Protein AF-A0A9D9ZJB7-F1 (afdb_monomer)

Foldseek 3Di:
DVVVQVVVQQVQQADVNDRHQWHDDFAKIWGDDPQKIKMWGADPQWIWIWIDNGPVDIDDTHTPDGAPDWGWDDDPQKTWIWGHHPPDIDIDIDGRD

Secondary structure (DSSP, 8-state):
-HHHHHHHHHHHHEETTEE-SEEE-SSEEEEEETTEEEEEEEETTEEEEEEESSGGG----EEEEE-SEEEEEEETTEEEEEEEETTEEEEEEEE--

Sequence (97 aa):
IIEDVKNRDRNIFLNNGEQKDIFISENEVVFKKDNLFYKFEIKNNKLFISDGEKLGKMGANINIGEYSDIKFQKIDDVFIIKLKFNDVENVKIVNLR

Structure (mmCIF, N/CA/C/O backbone):
data_AF-A0A9D9ZJB7-F1
#
_entry.id   AF-A0A9D9ZJB7-F1
#
loop_
_atom_site.group_PDB
_atom_site.id
_atom_site.type_symbol
_atom_site.label_atom_id
_atom_site.label_alt_id
_atom_site.label_comp_id
_atom_site.label_asym_id
_atom_site.label_entity_id
_atom_site.label_seq_id
_atom_site.pdbx_PDB_ins_code
_atom_site.Cartn_x
_atom_site.Cartn_y
_atom_site.Cartn_z
_atom_site.occupancy
_atom_site.B_iso_or_equiv
_atom_site.auth_seq_id
_atom_site.auth_comp_id
_atom_site.auth_asym_id
_atom_site.auth_atom_id
_atom_site.pdbx_PDB_model_num
ATOM 1 N N . ILE A 1 1 ? 29.973 0.587 -7.209 1.00 51.38 1 ILE A N 1
ATOM 2 C CA . ILE A 1 1 ? 28.887 1.568 -6.937 1.00 51.38 1 ILE A CA 1
ATOM 3 C C . ILE A 1 1 ? 27.689 1.400 -7.884 1.00 51.38 1 ILE A C 1
ATOM 5 O O . ILE A 1 1 ? 26.604 1.146 -7.386 1.00 51.38 1 ILE A O 1
ATOM 9 N N . ILE A 1 2 ? 27.817 1.522 -9.220 1.00 44.97 2 ILE A N 1
ATOM 10 C CA . ILE A 1 2 ? 26.653 1.394 -10.140 1.00 44.97 2 ILE A CA 1
ATOM 11 C C . ILE A 1 2 ? 26.114 -0.049 -10.214 1.00 44.97 2 ILE A C 1
ATOM 13 O O . ILE A 1 2 ? 24.900 -0.249 -10.244 1.00 44.97 2 ILE A O 1
ATOM 17 N N . GLU A 1 3 ? 26.994 -1.053 -10.215 1.00 47.72 3 GLU A N 1
ATOM 18 C CA . GLU A 1 3 ? 26.592 -2.469 -10.242 1.00 47.72 3 GLU A CA 1
ATOM 19 C C . GLU A 1 3 ? 25.913 -2.914 -8.941 1.00 47.72 3 GLU A C 1
ATOM 21 O O . GLU A 1 3 ? 24.916 -3.632 -8.985 1.00 47.72 3 GLU A O 1
ATOM 26 N N . ASP A 1 4 ? 26.369 -2.405 -7.793 1.00 49.09 4 ASP A N 1
ATOM 27 C CA . ASP A 1 4 ? 25.813 -2.745 -6.476 1.00 49.09 4 ASP A CA 1
ATOM 28 C C . ASP A 1 4 ? 24.341 -2.341 -6.340 1.00 49.09 4 ASP A C 1
ATOM 30 O O . ASP A 1 4 ? 23.544 -3.071 -5.753 1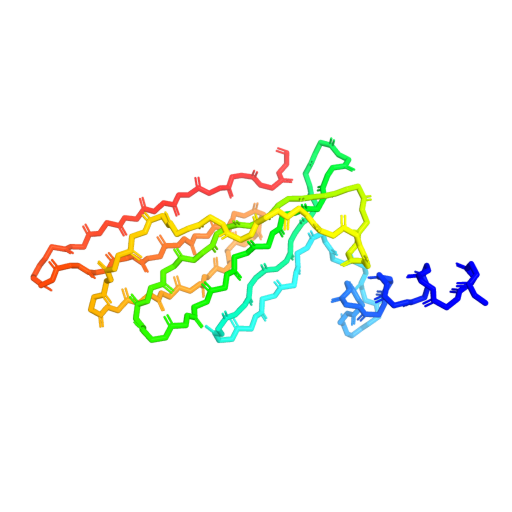.00 49.09 4 ASP A O 1
ATOM 34 N N . VAL A 1 5 ? 23.955 -1.193 -6.912 1.00 49.53 5 VAL A N 1
ATOM 35 C CA . VAL A 1 5 ? 22.565 -0.706 -6.877 1.00 49.53 5 VAL A CA 1
ATOM 36 C C . VAL A 1 5 ? 21.666 -1.562 -7.769 1.00 49.53 5 VAL A C 1
ATOM 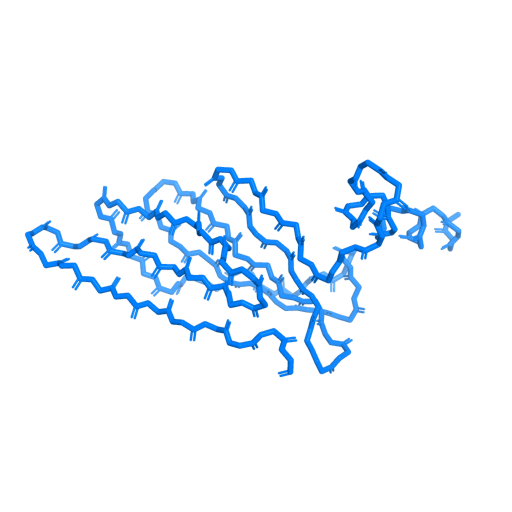38 O O . VAL A 1 5 ? 20.601 -1.984 -7.329 1.00 49.53 5 VAL A O 1
ATOM 41 N N . LYS A 1 6 ? 22.112 -1.896 -8.989 1.00 52.53 6 LYS A N 1
ATOM 42 C CA . LYS A 1 6 ? 21.352 -2.773 -9.901 1.00 52.53 6 LYS A CA 1
ATOM 43 C C . LYS A 1 6 ? 21.159 -4.178 -9.328 1.00 52.53 6 LYS A C 1
ATOM 45 O O . LYS A 1 6 ? 20.099 -4.775 -9.510 1.00 52.53 6 LYS A O 1
ATOM 50 N N . ASN A 1 7 ? 22.171 -4.701 -8.640 1.00 55.78 7 ASN A N 1
ATOM 51 C CA . ASN A 1 7 ? 22.100 -6.014 -8.006 1.00 55.78 7 ASN A CA 1
ATOM 52 C C . ASN A 1 7 ? 21.195 -6.003 -6.770 1.00 55.78 7 ASN A C 1
ATOM 54 O O . ASN A 1 7 ? 20.476 -6.971 -6.542 1.00 55.78 7 ASN A O 1
ATOM 58 N N . ARG A 1 8 ? 21.164 -4.899 -6.011 1.00 57.25 8 ARG A N 1
ATOM 59 C CA . ARG A 1 8 ? 20.247 -4.733 -4.875 1.00 57.25 8 ARG A CA 1
ATOM 60 C C . ARG A 1 8 ? 18.783 -4.718 -5.322 1.00 57.25 8 ARG A C 1
ATOM 62 O O . ARG A 1 8 ? 17.978 -5.420 -4.718 1.00 57.25 8 ARG A O 1
ATOM 69 N N . ASP A 1 9 ? 18.472 -4.002 -6.405 1.00 60.50 9 ASP A N 1
ATOM 70 C CA . ASP A 1 9 ? 17.127 -3.994 -6.992 1.00 60.50 9 ASP A CA 1
ATOM 71 C C . ASP A 1 9 ? 16.732 -5.401 -7.461 1.00 60.50 9 ASP A C 1
ATOM 73 O O . ASP A 1 9 ? 15.674 -5.899 -7.091 1.00 60.50 9 ASP A O 1
ATOM 77 N N . ARG A 1 10 ? 17.613 -6.102 -8.188 1.00 58.00 10 ARG A N 1
ATOM 78 C CA . ARG A 1 10 ? 17.362 -7.493 -8.608 1.00 58.00 10 ARG A CA 1
ATOM 79 C C . ARG A 1 10 ? 17.128 -8.438 -7.432 1.00 58.00 10 ARG A C 1
ATOM 81 O O . ARG A 1 10 ? 16.195 -9.225 -7.494 1.00 58.00 10 ARG A O 1
ATOM 88 N N . ASN A 1 11 ? 17.931 -8.361 -6.373 1.00 61.03 11 ASN A N 1
ATOM 89 C CA . ASN A 1 11 ? 17.830 -9.277 -5.233 1.00 61.03 11 ASN A CA 1
ATOM 90 C C . ASN A 1 11 ? 16.502 -9.153 -4.474 1.00 61.03 11 ASN A C 1
ATOM 92 O O . ASN A 1 11 ? 16.000 -10.157 -3.985 1.00 61.03 11 ASN A O 1
ATOM 96 N N . ILE A 1 12 ? 15.914 -7.954 -4.403 1.00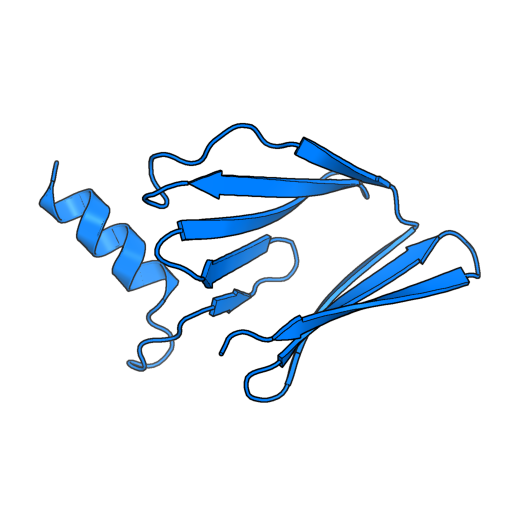 60.62 12 ILE A N 1
ATOM 97 C CA . ILE A 1 12 ? 14.600 -7.739 -3.765 1.00 60.62 12 ILE A CA 1
ATOM 98 C C . ILE A 1 12 ? 13.480 -8.420 -4.564 1.00 60.62 12 ILE A C 1
ATOM 100 O O . ILE A 1 12 ? 12.521 -8.938 -3.996 1.00 60.62 12 ILE A O 1
ATOM 104 N N . PHE A 1 13 ? 13.631 -8.471 -5.884 1.00 62.78 13 PHE A N 1
ATOM 105 C CA . PHE A 1 13 ? 12.661 -9.053 -6.807 1.00 62.78 13 PHE A CA 1
ATOM 106 C C . PHE A 1 13 ? 12.964 -10.504 -7.205 1.00 62.78 13 PHE A C 1
ATOM 108 O O . PHE A 1 13 ? 12.211 -11.088 -7.981 1.00 62.78 13 PHE A O 1
ATOM 115 N N . LEU A 1 14 ? 14.034 -11.104 -6.675 1.00 54.31 14 LEU A N 1
ATOM 116 C CA . LEU A 1 14 ? 14.387 -12.506 -6.885 1.00 54.31 14 LEU A CA 1
ATOM 117 C C . LEU A 1 14 ? 13.926 -13.325 -5.680 1.00 54.31 14 LEU A C 1
ATOM 119 O O . LEU A 1 14 ? 14.526 -13.274 -4.610 1.00 54.31 14 LEU A O 1
ATOM 123 N N . ASN A 1 15 ? 12.873 -14.119 -5.863 1.00 48.19 15 ASN A N 1
ATOM 124 C CA . ASN A 1 15 ? 12.434 -15.085 -4.858 1.00 48.19 15 ASN A CA 1
ATOM 125 C C . ASN A 1 15 ? 12.278 -16.453 -5.538 1.00 48.19 15 ASN A C 1
ATOM 127 O O . ASN A 1 15 ? 11.515 -16.574 -6.494 1.00 48.19 15 ASN A O 1
ATOM 131 N N . ASN A 1 16 ? 13.033 -17.460 -5.085 1.00 51.47 16 ASN A N 1
ATOM 132 C CA . ASN A 1 16 ? 13.160 -18.793 -5.704 1.00 51.47 16 ASN A CA 1
ATOM 133 C C . ASN A 1 16 ? 13.641 -18.812 -7.175 1.00 51.47 16 ASN A C 1
ATOM 135 O O . ASN A 1 16 ? 13.361 -19.759 -7.901 1.00 51.47 16 ASN A O 1
ATOM 139 N N . GLY A 1 17 ? 14.379 -17.790 -7.623 1.00 51.09 17 GLY A N 1
ATOM 140 C CA . GLY A 1 17 ? 14.907 -17.715 -8.995 1.00 51.09 17 GLY A CA 1
ATOM 141 C C . GLY A 1 17 ? 13.941 -17.125 -10.029 1.00 51.09 17 GLY A C 1
ATOM 142 O O . GLY A 1 17 ? 14.338 -16.928 -11.175 1.00 51.09 17 GLY A O 1
ATOM 143 N N . GLU A 1 18 ? 12.715 -16.777 -9.630 1.00 49.03 18 GLU A N 1
ATOM 144 C CA . GLU A 1 18 ? 11.769 -16.036 -10.468 1.00 49.03 18 GLU A CA 1
ATOM 145 C C . GLU A 1 18 ? 11.914 -14.529 -10.245 1.00 49.03 18 GLU A C 1
ATOM 147 O O . GLU A 1 18 ? 11.966 -14.058 -9.104 1.00 49.03 18 GLU A O 1
ATOM 152 N N . GLN A 1 19 ? 11.951 -13.771 -11.343 1.00 62.06 19 GLN A N 1
ATOM 153 C CA . GLN A 1 19 ? 11.870 -12.316 -11.315 1.00 62.06 19 GLN A CA 1
ATOM 154 C C . GLN A 1 19 ? 10.413 -11.909 -11.068 1.00 62.06 19 GLN A C 1
ATOM 156 O O . GLN A 1 19 ? 9.536 -12.213 -11.873 1.00 62.06 19 GLN A O 1
ATOM 161 N N . LYS A 1 20 ? 10.149 -11.246 -9.942 1.00 68.69 20 LYS A N 1
ATOM 162 C CA . LYS A 1 20 ? 8.814 -10.773 -9.553 1.00 68.69 20 LYS A CA 1
ATOM 163 C C . LYS A 1 20 ? 8.751 -9.257 -9.676 1.00 68.69 20 LYS A C 1
ATOM 165 O O . LYS A 1 20 ? 9.699 -8.586 -9.309 1.00 68.69 20 LYS A O 1
ATOM 170 N N . ASP A 1 21 ? 7.618 -8.701 -10.088 1.00 75.44 21 ASP A N 1
ATOM 171 C CA . ASP A 1 21 ? 7.433 -7.236 -10.117 1.00 75.44 21 ASP A CA 1
ATOM 172 C C . ASP A 1 21 ? 7.045 -6.643 -8.752 1.00 75.44 21 ASP A C 1
ATOM 174 O O . ASP A 1 21 ? 6.909 -5.429 -8.599 1.00 75.44 21 ASP A O 1
ATOM 178 N N . ILE A 1 22 ? 6.867 -7.504 -7.743 1.00 85.38 22 ILE A N 1
ATOM 179 C CA . ILE A 1 22 ? 6.462 -7.143 -6.386 1.00 85.38 22 ILE A CA 1
ATOM 180 C C . ILE A 1 22 ? 7.148 -8.031 -5.342 1.00 85.38 22 ILE A C 1
ATOM 182 O O . ILE A 1 22 ? 7.165 -9.261 -5.446 1.00 85.38 22 ILE A O 1
ATOM 186 N N . PHE A 1 23 ? 7.663 -7.383 -4.308 1.00 87.12 23 PHE A N 1
ATOM 187 C CA . PHE A 1 23 ? 8.146 -7.954 -3.064 1.00 87.12 23 PHE A CA 1
ATOM 188 C C . PHE A 1 23 ? 7.158 -7.611 -1.947 1.00 87.12 23 PHE A C 1
ATOM 190 O O . PHE A 1 23 ? 6.762 -6.455 -1.805 1.00 87.12 23 PHE A O 1
ATOM 197 N N . ILE A 1 24 ? 6.755 -8.611 -1.161 1.00 87.69 24 ILE A N 1
ATOM 198 C CA . ILE A 1 24 ? 5.847 -8.444 -0.021 1.00 87.69 24 ILE A CA 1
ATOM 199 C C . ILE A 1 24 ? 6.479 -9.089 1.201 1.00 87.69 24 ILE A C 1
ATOM 201 O O . ILE A 1 24 ? 6.860 -10.259 1.172 1.00 87.69 24 ILE A O 1
ATOM 205 N N . SER A 1 25 ? 6.524 -8.321 2.277 1.00 88.75 25 SER A N 1
ATOM 206 C CA . SER A 1 25 ? 6.808 -8.767 3.633 1.00 88.75 25 SER A CA 1
ATOM 207 C C . SER A 1 25 ? 5.672 -8.320 4.557 1.00 88.75 25 SER A C 1
ATOM 209 O O . SER A 1 25 ? 4.720 -7.675 4.119 1.00 88.75 25 SER A O 1
ATOM 211 N N . GLU A 1 26 ? 5.770 -8.655 5.841 1.00 89.06 26 GLU A N 1
ATOM 212 C CA . GLU A 1 26 ? 4.765 -8.282 6.840 1.00 89.06 26 GLU A CA 1
ATOM 213 C C . GLU A 1 26 ? 4.552 -6.762 6.927 1.00 89.06 26 GLU A C 1
ATOM 215 O O . GLU A 1 26 ? 3.416 -6.301 6.906 1.00 89.06 26 GLU A O 1
ATOM 220 N N . ASN A 1 27 ? 5.639 -5.982 6.952 1.00 94.00 27 ASN A N 1
ATOM 221 C CA . ASN A 1 27 ? 5.594 -4.535 7.205 1.00 94.00 27 ASN A CA 1
ATOM 222 C C . ASN A 1 27 ? 5.950 -3.676 5.990 1.00 94.00 27 ASN A C 1
ATOM 224 O O . ASN A 1 27 ? 5.947 -2.449 6.074 1.00 94.00 27 ASN A O 1
ATOM 228 N N . GLU A 1 28 ? 6.290 -4.298 4.868 1.00 93.56 28 GLU A N 1
ATOM 229 C CA . GLU A 1 28 ? 6.804 -3.596 3.700 1.00 93.56 28 GLU A CA 1
ATOM 230 C C . GLU A 1 28 ? 6.370 -4.285 2.413 1.00 93.56 28 GLU A C 1
ATOM 232 O O . GLU A 1 28 ? 6.468 -5.509 2.287 1.00 93.56 28 GLU A O 1
ATOM 237 N N . VAL A 1 29 ? 5.959 -3.478 1.439 1.00 92.81 29 VAL A N 1
ATOM 238 C CA . VAL A 1 29 ? 5.745 -3.908 0.058 1.00 92.81 29 VAL A CA 1
ATOM 239 C C . VAL A 1 29 ? 6.524 -2.997 -0.863 1.00 92.81 29 VAL A C 1
ATOM 241 O O . VAL A 1 29 ? 6.451 -1.779 -0.731 1.00 92.81 29 VAL A O 1
ATOM 244 N N . VAL A 1 30 ? 7.219 -3.587 -1.827 1.00 91.81 30 VAL A N 1
ATOM 245 C CA . VAL A 1 30 ? 7.917 -2.866 -2.889 1.00 91.81 30 VAL A CA 1
ATOM 246 C C . VAL A 1 30 ? 7.452 -3.428 -4.219 1.00 91.81 30 VAL A C 1
ATOM 248 O O . VAL A 1 30 ? 7.509 -4.634 -4.424 1.00 91.81 30 VAL A O 1
ATOM 251 N N . PHE A 1 31 ? 7.005 -2.585 -5.138 1.00 89.00 31 PHE A N 1
ATOM 252 C CA . PHE A 1 31 ? 6.623 -3.025 -6.479 1.00 89.00 31 PHE A CA 1
ATOM 253 C C . PHE A 1 31 ? 7.036 -2.010 -7.527 1.00 89.00 31 PHE A C 1
ATOM 255 O O . PHE A 1 31 ? 7.253 -0.838 -7.218 1.00 89.00 31 PHE A O 1
ATOM 262 N N . LYS A 1 32 ? 7.151 -2.468 -8.771 1.00 86.81 32 LYS A N 1
ATOM 263 C CA . LYS A 1 32 ? 7.422 -1.602 -9.912 1.00 86.81 32 LYS A CA 1
ATOM 264 C C . LYS A 1 32 ? 6.155 -1.424 -10.743 1.00 86.81 32 LYS A C 1
ATOM 266 O O . LYS A 1 32 ? 5.507 -2.405 -11.088 1.00 86.81 32 LYS A O 1
ATOM 271 N N . LYS A 1 33 ? 5.821 -0.181 -11.082 1.00 83.38 33 LYS A N 1
ATOM 272 C CA . LYS A 1 33 ? 4.723 0.168 -11.990 1.00 83.38 33 LYS A CA 1
ATOM 273 C C . LYS A 1 33 ? 5.093 1.418 -12.783 1.00 83.38 33 LYS A C 1
ATOM 275 O O . LYS A 1 33 ? 5.702 2.324 -12.229 1.00 83.38 33 LYS A O 1
ATOM 280 N N . ASP A 1 34 ? 4.782 1.453 -14.079 1.00 84.50 34 ASP A N 1
ATOM 281 C CA . ASP A 1 34 ? 5.048 2.608 -14.957 1.00 84.50 34 ASP A CA 1
ATOM 282 C C . ASP A 1 34 ? 6.508 3.113 -14.899 1.00 84.50 34 ASP A C 1
ATOM 284 O O . ASP A 1 34 ? 6.789 4.306 -14.948 1.00 84.50 34 ASP A O 1
ATOM 288 N N . ASN A 1 35 ? 7.463 2.182 -14.782 1.00 83.31 35 ASN A N 1
ATOM 289 C CA . ASN A 1 35 ? 8.898 2.440 -14.583 1.00 83.31 35 ASN A CA 1
ATOM 290 C C . ASN A 1 35 ? 9.309 3.129 -13.270 1.00 83.31 35 ASN A C 1
ATOM 292 O O . ASN A 1 35 ? 10.498 3.393 -13.091 1.00 83.31 35 ASN A O 1
ATOM 296 N N . LEU A 1 36 ? 8.387 3.317 -12.330 1.00 87.75 36 LEU A N 1
ATOM 297 C CA . LEU A 1 36 ? 8.669 3.769 -10.973 1.00 87.75 36 LEU A CA 1
ATOM 298 C C . LEU A 1 36 ? 8.578 2.609 -9.985 1.00 87.75 36 LEU A C 1
ATOM 300 O O . LEU A 1 36 ? 7.779 1.684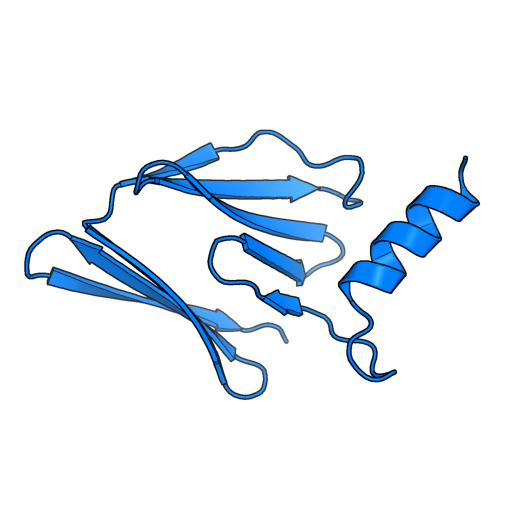 -10.137 1.00 87.75 36 LEU A O 1
ATOM 304 N N . PHE A 1 37 ? 9.413 2.665 -8.958 1.00 90.56 37 PHE A N 1
ATOM 305 C CA . PHE A 1 37 ? 9.261 1.837 -7.778 1.00 90.56 37 PHE A CA 1
ATOM 306 C C . PHE A 1 37 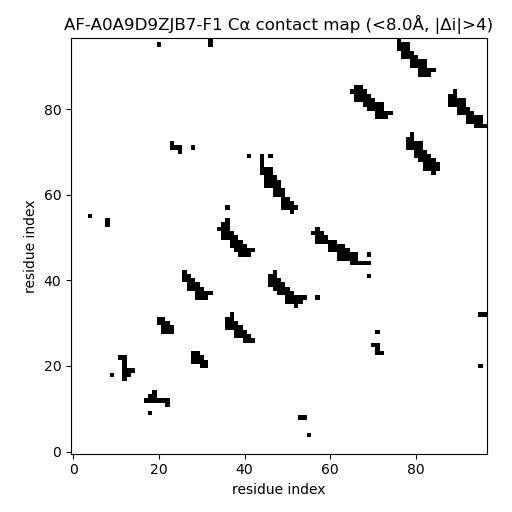? 8.358 2.547 -6.790 1.00 90.56 37 PHE A C 1
ATOM 308 O O . PHE A 1 37 ? 8.536 3.732 -6.527 1.00 90.56 37 PHE A O 1
ATOM 315 N N . TYR A 1 38 ? 7.435 1.796 -6.218 1.00 92.06 38 TYR A N 1
ATOM 316 C CA . TYR A 1 38 ? 6.578 2.217 -5.128 1.00 92.06 38 TYR A CA 1
ATOM 317 C C . TYR A 1 38 ? 6.881 1.357 -3.916 1.00 92.06 38 TYR A C 1
ATOM 319 O O . TYR A 1 38 ? 7.101 0.148 -4.035 1.00 92.06 38 TYR A O 1
ATOM 327 N N . LYS A 1 39 ? 6.868 1.985 -2.746 1.00 94.50 39 LYS A N 1
ATOM 328 C CA . LYS A 1 39 ? 7.087 1.330 -1.468 1.00 94.50 39 LYS A CA 1
ATOM 329 C C . LYS A 1 39 ? 5.974 1.698 -0.503 1.00 94.50 39 LYS A C 1
ATOM 331 O O . LYS A 1 39 ? 5.762 2.878 -0.242 1.00 94.50 39 LYS A O 1
ATOM 336 N N . PHE A 1 40 ? 5.313 0.690 0.053 1.00 95.00 40 PHE A N 1
ATOM 337 C CA . PHE A 1 40 ? 4.473 0.836 1.234 1.00 95.00 40 PHE A CA 1
ATOM 338 C C . PHE A 1 40 ? 5.238 0.367 2.469 1.00 95.00 40 PHE A C 1
ATOM 340 O O . PHE A 1 40 ? 5.847 -0.700 2.439 1.00 95.00 40 PHE A O 1
ATOM 347 N N . GLU A 1 41 ? 5.189 1.138 3.554 1.00 96.25 41 GLU A N 1
ATOM 348 C CA . GLU A 1 41 ? 5.781 0.766 4.845 1.00 96.25 41 GLU A CA 1
ATOM 349 C C . GLU A 1 41 ? 4.770 0.935 5.978 1.00 96.25 41 GLU A C 1
ATOM 351 O O . GLU A 1 41 ? 4.093 1.961 6.063 1.00 96.25 41 GLU A O 1
ATOM 356 N N . ILE A 1 42 ? 4.721 -0.039 6.884 1.00 96.31 42 ILE A N 1
ATOM 357 C CA . ILE A 1 42 ? 3.966 0.031 8.135 1.00 96.31 42 ILE A CA 1
ATOM 358 C C . ILE A 1 42 ? 4.931 0.403 9.260 1.00 96.31 42 ILE A C 1
ATOM 360 O O . ILE A 1 42 ? 5.903 -0.309 9.520 1.00 96.31 42 ILE A O 1
ATOM 364 N N . LYS A 1 43 ? 4.676 1.526 9.940 1.00 95.38 43 LYS A N 1
ATOM 365 C CA . LYS A 1 43 ? 5.449 1.969 11.115 1.00 95.38 43 LYS A CA 1
ATOM 366 C C . LYS A 1 43 ? 4.500 2.538 12.159 1.00 95.38 43 LYS A C 1
ATOM 368 O O . LYS A 1 43 ? 3.802 3.505 11.875 1.00 95.38 43 LYS A O 1
ATOM 373 N N . ASN A 1 44 ? 4.493 1.973 13.368 1.00 93.44 44 ASN A N 1
ATOM 374 C CA . ASN A 1 44 ? 3.642 2.420 14.481 1.00 93.44 44 ASN A CA 1
ATOM 375 C C . ASN A 1 44 ? 2.167 2.579 14.064 1.00 93.44 44 ASN A C 1
ATOM 377 O O . ASN A 1 44 ? 1.600 3.659 14.218 1.00 93.44 44 ASN A O 1
ATOM 381 N N . ASN A 1 45 ? 1.581 1.534 13.467 1.00 91.75 45 ASN A N 1
ATOM 382 C CA . ASN A 1 45 ? 0.198 1.514 12.963 1.00 91.75 45 ASN A CA 1
ATOM 383 C C . ASN A 1 45 ? -0.127 2.542 11.862 1.00 91.75 45 ASN A C 1
ATOM 385 O O . ASN A 1 45 ? -1.283 2.705 11.475 1.00 91.75 45 ASN A O 1
ATOM 389 N N . LYS A 1 46 ? 0.884 3.221 11.314 1.00 95.75 46 LYS A N 1
ATOM 390 C CA . LYS A 1 46 ? 0.737 4.152 10.196 1.00 95.75 46 LYS A CA 1
ATOM 391 C C . LYS A 1 46 ? 1.227 3.519 8.911 1.00 95.75 46 LYS A C 1
ATOM 393 O O . LYS A 1 46 ? 2.265 2.853 8.900 1.00 95.75 46 LYS A O 1
ATOM 398 N N . LEU A 1 47 ? 0.487 3.764 7.839 1.00 96.31 47 LEU A N 1
ATOM 399 C CA . LEU A 1 47 ? 0.855 3.364 6.492 1.00 96.31 47 LEU A CA 1
ATOM 400 C C . LEU A 1 47 ? 1.531 4.538 5.788 1.00 96.31 47 LEU A C 1
ATOM 402 O O . LEU A 1 47 ? 0.970 5.630 5.704 1.00 96.31 47 LEU A O 1
ATOM 406 N N . PHE A 1 48 ? 2.718 4.297 5.252 1.00 97.12 48 PHE A N 1
ATOM 407 C CA . PHE A 1 48 ? 3.476 5.261 4.467 1.00 97.12 48 PHE A CA 1
ATOM 408 C C . PHE A 1 48 ? 3.595 4.793 3.024 1.00 97.12 48 PHE A C 1
ATOM 410 O O . PHE A 1 48 ? 3.664 3.590 2.778 1.00 97.12 48 PHE A O 1
ATOM 417 N N . ILE A 1 49 ? 3.666 5.742 2.094 1.00 95.75 49 ILE A N 1
ATOM 418 C CA . ILE A 1 49 ? 4.024 5.501 0.698 1.00 95.75 49 ILE A CA 1
ATOM 419 C C . ILE A 1 49 ? 5.229 6.357 0.308 1.00 95.75 49 ILE A C 1
ATOM 421 O O . ILE A 1 49 ? 5.315 7.525 0.686 1.00 95.75 49 ILE A O 1
ATOM 425 N N . SER A 1 50 ? 6.143 5.785 -0.464 1.00 95.94 50 SER A N 1
ATOM 426 C CA . SER A 1 50 ? 7.145 6.526 -1.229 1.00 95.94 50 SER A CA 1
ATOM 427 C C . SER A 1 50 ? 7.274 5.958 -2.633 1.00 95.94 50 SER A C 1
ATOM 429 O O . SER A 1 50 ? 6.963 4.791 -2.881 1.00 95.94 50 SER A O 1
ATOM 431 N N . ASP A 1 51 ? 7.747 6.789 -3.553 1.00 94.62 51 ASP A N 1
ATOM 432 C CA . ASP A 1 51 ? 8.016 6.423 -4.939 1.00 94.62 51 ASP A CA 1
ATOM 433 C C . ASP A 1 51 ? 9.413 6.876 -5.382 1.00 94.62 51 ASP A C 1
ATOM 435 O O . ASP A 1 51 ? 10.015 7.760 -4.772 1.00 94.62 51 ASP A O 1
ATOM 439 N N . GLY A 1 52 ? 9.968 6.254 -6.421 1.00 92.56 52 GLY A N 1
ATOM 440 C CA . GLY A 1 52 ? 11.245 6.674 -6.992 1.00 92.56 52 GLY A CA 1
ATOM 441 C C . GLY A 1 52 ? 11.678 5.874 -8.216 1.00 92.56 52 GLY A C 1
ATOM 442 O O . GLY A 1 52 ? 11.190 4.782 -8.485 1.00 92.56 52 GLY A O 1
ATOM 443 N N . GLU A 1 53 ? 12.650 6.402 -8.960 1.00 89.19 53 GLU A N 1
ATOM 444 C CA . GLU A 1 53 ? 13.175 5.767 -10.185 1.00 89.19 53 GLU A CA 1
ATOM 445 C C . GLU A 1 53 ? 13.984 4.485 -9.911 1.00 89.19 53 GLU A C 1
ATOM 447 O O . GLU A 1 53 ? 14.182 3.658 -10.800 1.00 89.19 53 GLU A O 1
ATOM 452 N N . LYS A 1 54 ? 14.505 4.335 -8.688 1.00 85.81 54 LYS A N 1
ATOM 453 C CA . LYS A 1 54 ? 15.315 3.195 -8.228 1.00 85.81 54 LYS A CA 1
ATOM 454 C C . LYS A 1 54 ? 15.193 3.044 -6.715 1.00 85.81 54 LYS A C 1
ATOM 456 O O . LYS A 1 54 ? 15.088 4.054 -6.019 1.00 85.81 54 LYS A O 1
ATOM 461 N N . LEU A 1 55 ? 15.312 1.826 -6.184 1.00 82.56 55 LEU A N 1
ATOM 462 C CA . LEU A 1 55 ? 15.092 1.570 -4.747 1.00 82.56 55 LEU A CA 1
ATOM 463 C C . LEU A 1 55 ? 16.092 2.303 -3.845 1.00 82.56 55 LEU A C 1
ATOM 465 O O . LEU A 1 55 ? 15.773 2.685 -2.725 1.00 82.56 55 LEU A O 1
ATOM 469 N N . GLY A 1 56 ? 17.310 2.544 -4.337 1.00 81.81 56 GLY A N 1
ATOM 470 C CA . GLY A 1 56 ? 18.319 3.332 -3.622 1.00 81.81 56 GLY A CA 1
ATOM 471 C C . GLY A 1 56 ? 18.081 4.849 -3.625 1.00 81.81 56 GLY A C 1
ATOM 472 O O . GLY A 1 56 ? 18.890 5.577 -3.054 1.00 81.81 56 GLY A O 1
ATOM 473 N N . LYS A 1 57 ? 17.041 5.343 -4.307 1.00 86.25 57 LYS A N 1
ATOM 474 C CA . LYS A 1 57 ? 16.719 6.773 -4.442 1.00 86.25 57 LYS A CA 1
ATOM 475 C C . LYS A 1 57 ? 15.199 6.976 -4.421 1.00 86.25 57 LYS A C 1
ATOM 477 O O . LYS A 1 57 ? 14.632 7.559 -5.341 1.00 86.25 57 LYS A O 1
ATOM 482 N N . MET A 1 58 ? 14.565 6.456 -3.375 1.00 91.00 58 MET A N 1
ATOM 483 C CA . MET A 1 58 ? 13.155 6.721 -3.091 1.00 91.00 58 MET A CA 1
ATOM 484 C C . MET A 1 58 ? 12.972 8.174 -2.639 1.00 91.00 58 MET A C 1
ATOM 486 O O . MET A 1 58 ? 13.863 8.764 -2.021 1.00 91.00 58 MET A O 1
ATOM 490 N N . GLY A 1 59 ? 11.821 8.741 -2.975 1.00 92.44 59 GLY A N 1
ATOM 491 C CA . GLY A 1 59 ? 11.365 10.050 -2.540 1.00 92.44 59 GLY A CA 1
ATOM 492 C C . GLY A 1 59 ? 10.913 10.061 -1.080 1.00 92.44 59 GLY A C 1
ATOM 493 O O . GLY A 1 59 ? 11.235 9.178 -0.284 1.00 92.44 59 GLY A O 1
ATOM 494 N N . ALA A 1 60 ? 10.171 11.105 -0.715 1.00 94.00 60 ALA A N 1
ATOM 495 C CA . ALA A 1 60 ? 9.691 11.281 0.647 1.00 94.00 60 ALA A CA 1
ATOM 496 C C . ALA A 1 60 ? 8.705 10.173 1.046 1.00 94.00 60 ALA A C 1
ATOM 498 O O . ALA A 1 60 ? 7.834 9.789 0.271 1.00 94.00 60 ALA A O 1
ATOM 499 N N . ASN A 1 61 ? 8.807 9.717 2.29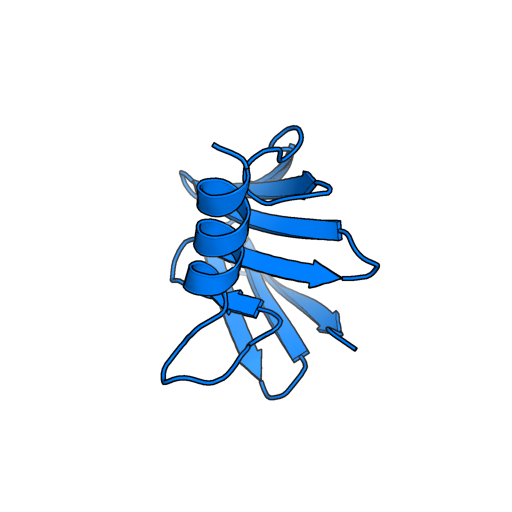4 1.00 94.62 61 ASN A N 1
ATOM 500 C CA . ASN A 1 61 ? 7.810 8.842 2.899 1.00 94.62 61 ASN A CA 1
ATOM 501 C C . ASN A 1 61 ? 6.605 9.670 3.353 1.00 94.62 61 ASN A C 1
ATOM 503 O O . ASN A 1 61 ? 6.666 10.378 4.362 1.00 94.62 61 ASN A O 1
ATOM 507 N N . ILE A 1 62 ? 5.505 9.562 2.620 1.00 97.12 62 ILE A N 1
ATOM 508 C CA . ILE A 1 62 ? 4.255 10.267 2.891 1.00 97.12 62 ILE A CA 1
ATOM 509 C C . ILE A 1 62 ? 3.363 9.373 3.752 1.00 97.12 62 ILE A C 1
ATOM 511 O O . ILE A 1 62 ? 3.071 8.243 3.372 1.00 97.12 62 ILE A O 1
ATOM 515 N N . ASN A 1 63 ? 2.914 9.870 4.906 1.00 96.44 63 ASN A N 1
ATOM 516 C CA . ASN A 1 63 ? 1.907 9.184 5.719 1.00 96.44 63 ASN A CA 1
ATOM 517 C C . ASN A 1 63 ? 0.541 9.261 5.023 1.00 96.44 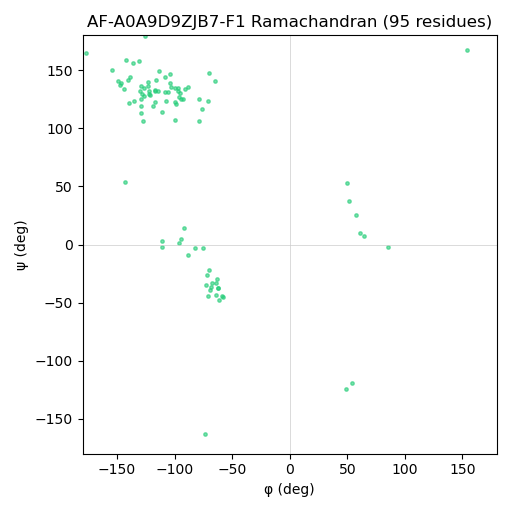63 ASN A C 1
ATOM 519 O O . ASN A 1 63 ? 0.054 10.360 4.759 1.00 96.44 63 ASN A O 1
ATOM 523 N N . ILE A 1 64 ? -0.078 8.111 4.767 1.00 93.75 64 ILE A N 1
ATOM 524 C CA . ILE A 1 64 ? -1.390 8.007 4.113 1.00 93.75 64 ILE A CA 1
ATOM 525 C C . ILE A 1 64 ? -2.499 7.513 5.048 1.00 93.75 64 ILE A C 1
ATOM 527 O O . ILE A 1 64 ? -3.638 7.338 4.613 1.00 93.75 64 ILE A O 1
ATOM 531 N N . GLY A 1 65 ? -2.196 7.296 6.328 1.00 93.69 65 GLY A N 1
ATOM 532 C CA . GLY A 1 65 ? -3.202 7.043 7.353 1.00 93.69 65 GLY A CA 1
ATOM 533 C C . GLY A 1 65 ? -2.685 6.234 8.535 1.00 93.69 65 GLY A C 1
ATOM 534 O O . GLY A 1 65 ? -1.613 5.636 8.490 1.00 93.69 65 GLY A O 1
ATOM 535 N N . GLU A 1 66 ? -3.495 6.209 9.586 1.00 95.50 66 GLU A N 1
ATOM 536 C CA . GLU A 1 66 ? -3.296 5.405 10.789 1.00 95.50 66 GLU A CA 1
ATOM 537 C C . GLU A 1 66 ? -4.450 4.411 10.910 1.00 95.50 66 GLU A C 1
ATOM 539 O O . GLU A 1 66 ? -5.612 4.784 10.739 1.00 95.50 66 GLU A O 1
ATOM 544 N N . TYR A 1 67 ? -4.122 3.148 11.156 1.00 95.06 67 TYR A N 1
ATOM 545 C CA . TYR A 1 67 ? -5.049 2.025 11.057 1.00 95.06 67 TYR A CA 1
ATOM 546 C C . TYR A 1 67 ? -4.821 1.063 12.223 1.00 95.06 67 TYR A C 1
ATOM 548 O O . TYR A 1 67 ? -3.690 0.854 12.652 1.00 95.06 67 TYR A O 1
ATOM 556 N N . SER A 1 68 ? -5.889 0.455 12.737 1.00 94.38 68 SER A N 1
ATOM 557 C CA . SER A 1 68 ? -5.796 -0.549 13.802 1.00 94.38 68 SER A CA 1
ATOM 558 C C . SER A 1 68 ? -5.210 -1.878 13.317 1.00 94.38 68 SER A C 1
ATOM 560 O O . SER A 1 68 ? -4.633 -2.606 14.117 1.00 94.38 68 SER A O 1
ATOM 562 N N . ASP A 1 69 ? -5.345 -2.187 12.025 1.00 94.25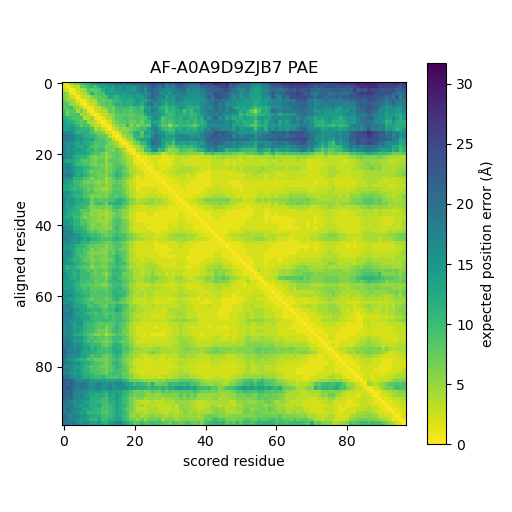 69 ASP A N 1
ATOM 563 C CA . ASP A 1 69 ? -4.716 -3.337 11.366 1.00 94.25 69 ASP A CA 1
ATOM 564 C C . ASP A 1 69 ? -4.424 -2.993 9.897 1.00 94.25 69 ASP A C 1
ATOM 566 O O . ASP A 1 69 ? -5.232 -2.336 9.230 1.00 94.25 69 ASP A O 1
ATOM 570 N N . ILE A 1 70 ? -3.272 -3.431 9.391 1.00 95.38 70 ILE A N 1
ATOM 571 C CA . ILE A 1 70 ? -2.857 -3.261 7.993 1.00 95.38 70 ILE A CA 1
ATOM 572 C C . ILE A 1 70 ? -2.293 -4.597 7.529 1.00 95.38 70 ILE A C 1
ATOM 574 O O . ILE A 1 70 ? -1.346 -5.112 8.118 1.00 95.38 70 ILE A O 1
ATOM 578 N N . LYS A 1 71 ? -2.850 -5.150 6.451 1.00 94.62 71 LYS A N 1
ATOM 579 C CA . LYS A 1 71 ? -2.380 -6.411 5.870 1.00 94.62 71 LYS A CA 1
ATOM 580 C C . LYS A 1 71 ? -2.170 -6.287 4.377 1.00 94.62 71 LYS A C 1
ATOM 582 O O . LYS A 1 71 ? -3.049 -5.840 3.638 1.00 94.62 71 LYS A O 1
ATOM 587 N N . PHE A 1 72 ? -1.014 -6.763 3.943 1.00 93.56 72 PHE A N 1
ATOM 588 C CA . PHE A 1 72 ? -0.643 -6.875 2.546 1.00 93.56 72 PHE A CA 1
ATOM 589 C C . PHE A 1 72 ? -0.902 -8.292 2.045 1.00 93.56 72 PHE A C 1
ATOM 591 O O . PHE A 1 72 ? -0.530 -9.272 2.690 1.00 93.56 72 PHE A O 1
ATOM 598 N N . GLN A 1 73 ? -1.546 -8.410 0.887 1.00 91.31 73 GLN A N 1
ATOM 599 C CA . GLN A 1 73 ? -1.827 -9.694 0.256 1.00 91.31 73 GLN A CA 1
ATOM 600 C C . GLN A 1 73 ? -1.624 -9.587 -1.256 1.00 91.31 73 GLN A C 1
ATOM 602 O O . GLN A 1 73 ? -1.991 -8.589 -1.868 1.00 91.31 73 GLN A O 1
ATOM 607 N N . LYS A 1 74 ? -1.073 -10.634 -1.872 1.00 86.94 74 LYS A N 1
ATOM 608 C CA . LYS A 1 74 ? -1.049 -10.805 -3.330 1.00 86.94 74 LYS A CA 1
ATOM 609 C C . LYS A 1 74 ? -1.901 -12.009 -3.704 1.00 86.94 74 LYS A C 1
ATOM 611 O O . LYS A 1 74 ? -1.758 -13.065 -3.090 1.00 86.94 74 LYS A O 1
ATOM 616 N N . ILE A 1 75 ? -2.774 -11.835 -4.689 1.00 86.00 75 ILE A N 1
ATOM 617 C CA . ILE A 1 75 ? -3.547 -12.908 -5.319 1.00 86.00 75 ILE A CA 1
ATOM 618 C C . ILE A 1 75 ? -3.335 -12.749 -6.819 1.00 86.00 75 ILE A C 1
ATOM 620 O O . ILE A 1 75 ? -3.735 -11.732 -7.382 1.00 86.00 75 ILE A O 1
ATOM 624 N N . ASP A 1 76 ? -2.661 -13.711 -7.445 1.00 84.25 76 ASP A N 1
ATOM 625 C CA . ASP A 1 76 ? -2.213 -13.615 -8.838 1.00 84.25 76 ASP A CA 1
ATOM 626 C C . ASP A 1 76 ? -1.501 -12.274 -9.108 1.00 84.25 76 ASP A C 1
ATOM 628 O O . ASP A 1 76 ? -0.565 -11.921 -8.389 1.00 84.25 76 ASP A O 1
ATOM 632 N N . ASP A 1 77 ? -1.956 -11.492 -10.088 1.00 81.62 77 ASP A N 1
ATOM 633 C CA . ASP A 1 77 ? -1.379 -10.185 -10.443 1.00 81.62 77 ASP A CA 1
ATOM 634 C C . ASP A 1 77 ? -2.037 -9.002 -9.713 1.00 81.62 77 ASP A C 1
ATOM 636 O O . ASP A 1 77 ? -1.854 -7.836 -10.074 1.00 81.62 77 ASP A O 1
ATOM 640 N N . VAL A 1 78 ? -2.814 -9.292 -8.671 1.00 85.12 78 VAL A N 1
ATOM 641 C CA . VAL A 1 78 ? -3.531 -8.293 -7.886 1.00 85.12 78 VAL A CA 1
ATOM 642 C C . VAL A 1 78 ? -2.873 -8.138 -6.523 1.00 85.12 78 VAL A C 1
ATOM 644 O O . VAL A 1 78 ? -2.753 -9.088 -5.744 1.00 85.12 78 VAL A O 1
ATOM 647 N N . PHE A 1 79 ? -2.483 -6.907 -6.210 1.00 89.25 79 PHE A N 1
ATOM 648 C CA . PHE A 1 79 ? -2.032 -6.523 -4.882 1.00 89.25 79 PHE A CA 1
ATOM 649 C C . PHE A 1 79 ? -3.193 -5.919 -4.086 1.00 89.25 79 PHE A C 1
ATOM 651 O O . PHE A 1 79 ? -3.910 -5.042 -4.563 1.00 89.25 79 PHE A O 1
ATOM 658 N N . ILE A 1 80 ? -3.396 -6.406 -2.866 1.00 91.69 80 ILE A N 1
ATOM 659 C CA . ILE A 1 80 ? -4.501 -6.036 -1.988 1.00 91.69 80 ILE A CA 1
ATOM 660 C C . ILE A 1 80 ? -3.928 -5.496 -0.681 1.00 91.69 80 ILE A C 1
ATOM 662 O O . ILE A 1 80 ? -3.108 -6.147 -0.029 1.00 91.69 80 ILE A O 1
ATOM 666 N N . ILE A 1 81 ? -4.416 -4.328 -0.273 1.00 93.88 81 ILE A N 1
ATOM 667 C CA . ILE A 1 81 ? -4.157 -3.738 1.037 1.00 93.88 81 ILE A CA 1
ATOM 668 C C . ILE A 1 81 ? -5.468 -3.769 1.814 1.00 93.88 81 ILE A C 1
ATOM 670 O O . ILE A 1 81 ? -6.438 -3.105 1.439 1.00 93.88 81 ILE A O 1
ATOM 674 N N . LYS A 1 82 ? -5.501 -4.549 2.890 1.00 94.69 82 LYS A N 1
ATOM 675 C CA . LYS A 1 82 ? -6.613 -4.558 3.841 1.00 94.69 82 LYS A CA 1
ATOM 676 C C . LYS A 1 82 ? -6.267 -3.613 4.977 1.00 94.69 82 LYS A C 1
ATOM 678 O O . LYS A 1 82 ? -5.207 -3.738 5.584 1.00 94.69 82 LYS A O 1
ATOM 683 N N . LEU A 1 83 ? -7.156 -2.668 5.226 1.00 95.31 83 LEU A N 1
ATOM 684 C CA . LEU A 1 83 ? -7.011 -1.613 6.212 1.00 95.31 83 LEU A CA 1
ATOM 685 C C . LEU A 1 83 ? -8.178 -1.722 7.178 1.00 95.31 83 LEU A C 1
ATOM 687 O O . LEU A 1 83 ? -9.327 -1.810 6.745 1.00 95.31 83 LEU A O 1
ATOM 691 N N . LYS A 1 84 ? -7.904 -1.682 8.474 1.00 94.56 84 LYS A N 1
ATOM 692 C CA . LYS A 1 84 ? -8.944 -1.618 9.493 1.00 94.56 84 LYS A CA 1
ATOM 693 C C . LYS A 1 84 ? -8.817 -0.319 10.267 1.00 94.56 84 LYS A C 1
ATOM 695 O O . LYS A 1 84 ? -7.724 0.062 10.676 1.00 94.56 84 LYS A O 1
ATOM 700 N N . PHE A 1 85 ? -9.932 0.370 10.456 1.00 89.8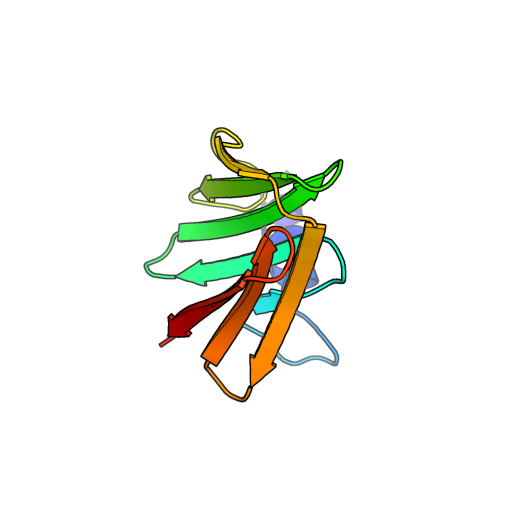8 85 PHE A N 1
ATOM 701 C CA . PHE A 1 85 ? -10.029 1.520 11.341 1.00 89.88 85 PHE A CA 1
ATOM 702 C C . PHE A 1 85 ? -11.201 1.280 12.291 1.00 89.88 85 PHE A C 1
ATOM 704 O O . PHE A 1 85 ? -12.361 1.335 11.884 1.00 89.88 85 PHE A O 1
ATOM 711 N N . ASN A 1 86 ? -10.895 0.961 13.551 1.00 86.31 86 ASN A N 1
ATOM 712 C CA . ASN A 1 86 ? -11.867 0.450 14.524 1.00 86.31 86 ASN A CA 1
ATOM 713 C C . ASN A 1 86 ? -12.602 -0.785 13.967 1.00 86.31 86 ASN A C 1
ATOM 715 O O . ASN A 1 86 ? -11.943 -1.766 13.636 1.00 86.31 86 ASN A O 1
ATOM 719 N N . ASP A 1 87 ? -13.927 -0.737 13.823 1.00 87.31 87 ASP A N 1
ATOM 720 C CA . ASP A 1 87 ? -14.744 -1.839 13.288 1.00 87.31 87 ASP A CA 1
ATOM 721 C C . ASP A 1 87 ? -15.018 -1.726 11.781 1.00 87.31 87 ASP A C 1
ATOM 723 O O . ASP A 1 87 ? -15.755 -2.532 11.215 1.00 87.31 87 ASP A O 1
ATOM 727 N N . VAL A 1 88 ? -14.423 -0.734 11.112 1.00 90.88 88 VAL A N 1
ATOM 728 C CA . VAL A 1 88 ? -14.599 -0.512 9.675 1.00 90.88 88 VAL A CA 1
ATOM 729 C C . VAL A 1 88 ? -13.413 -1.090 8.917 1.00 90.88 88 VAL A C 1
ATOM 731 O O . VAL A 1 88 ? -12.266 -0.692 9.130 1.00 90.88 88 VAL A O 1
ATOM 734 N N . GLU A 1 89 ? -13.695 -2.006 7.995 1.00 92.25 89 GLU A N 1
ATOM 735 C CA . GLU A 1 89 ? -12.705 -2.546 7.067 1.00 92.25 89 GLU A CA 1
ATOM 736 C C . GLU A 1 89 ? -12.765 -1.812 5.722 1.00 92.25 89 GLU A C 1
ATOM 738 O O . GLU A 1 89 ? -13.833 -1.570 5.156 1.00 92.25 89 GLU A O 1
ATOM 743 N N . ASN A 1 90 ? -11.596 -1.461 5.194 1.00 91.94 90 ASN A N 1
ATOM 744 C CA . ASN A 1 90 ? -11.415 -0.912 3.862 1.00 91.94 90 ASN A CA 1
ATOM 745 C C . ASN A 1 90 ? -10.437 -1.789 3.083 1.00 91.94 90 ASN A C 1
ATOM 747 O O . ASN A 1 90 ? -9.395 -2.194 3.593 1.00 91.94 90 ASN A O 1
ATOM 751 N N . VAL A 1 91 ? -10.764 -2.064 1.824 1.00 91.12 91 VAL A N 1
ATOM 752 C CA . VAL A 1 91 ? -9.904 -2.839 0.935 1.00 91.12 91 VAL A CA 1
ATOM 753 C C . VAL A 1 91 ? -9.490 -1.953 -0.227 1.00 91.12 91 VAL A C 1
ATOM 755 O O . VAL A 1 91 ? -10.333 -1.428 -0.956 1.00 91.12 91 VAL A O 1
ATOM 758 N N . LYS A 1 92 ? -8.180 -1.791 -0.405 1.00 89.62 92 LYS A N 1
ATOM 759 C CA . LYS A 1 92 ? -7.589 -1.171 -1.590 1.00 89.62 92 LYS A CA 1
ATOM 760 C C . LYS A 1 92 ? -7.025 -2.260 -2.484 1.00 89.62 92 LYS A C 1
ATOM 762 O O . LYS A 1 92 ? -6.369 -3.183 -2.008 1.00 89.62 92 LYS A O 1
ATOM 767 N N . ILE A 1 93 ? -7.283 -2.134 -3.778 1.00 86.25 93 ILE A N 1
ATOM 768 C CA . ILE A 1 93 ? -6.858 -3.090 -4.793 1.00 86.25 93 ILE A CA 1
ATOM 769 C C . ILE A 1 93 ? -5.992 -2.344 -5.799 1.00 86.25 93 ILE A C 1
ATOM 771 O O . ILE A 1 93 ? -6.391 -1.302 -6.319 1.00 86.25 93 ILE A O 1
ATOM 775 N N . VAL A 1 94 ? -4.809 -2.883 -6.062 1.00 82.94 94 VAL A N 1
ATOM 776 C CA . VAL A 1 94 ? -3.844 -2.367 -7.025 1.00 82.94 94 VAL A CA 1
ATOM 777 C C . VAL A 1 94 ? -3.626 -3.439 -8.082 1.00 82.94 94 VAL A C 1
ATOM 779 O O . VAL A 1 94 ? -3.180 -4.545 -7.781 1.00 82.94 94 VAL A O 1
ATOM 782 N N . ASN A 1 95 ? -3.948 -3.101 -9.330 1.00 81.00 95 ASN A N 1
ATOM 783 C CA . ASN A 1 95 ? -3.566 -3.917 -10.474 1.00 81.00 95 ASN A CA 1
ATOM 784 C C . ASN A 1 95 ? -2.091 -3.651 -10.803 1.00 81.00 95 ASN A C 1
ATOM 786 O O . ASN A 1 95 ? -1.698 -2.485 -10.955 1.00 81.00 95 ASN A O 1
ATOM 790 N N . LEU A 1 96 ? -1.305 -4.728 -10.853 1.00 72.62 96 LEU A N 1
ATOM 791 C CA . LEU A 1 96 ? 0.126 -4.693 -11.149 1.00 72.62 96 LEU A CA 1
ATOM 792 C C . LEU A 1 96 ? 0.427 -4.786 -12.656 1.00 72.62 96 LEU A C 1
ATOM 794 O O . LEU A 1 96 ? 1.579 -4.590 -13.031 1.00 72.62 96 LEU A O 1
ATOM 798 N N . ARG A 1 97 ? -0.582 -5.071 -13.494 1.00 69.56 97 ARG A N 1
ATOM 799 C CA . ARG A 1 97 ? -0.485 -5.045 -14.963 1.00 69.56 97 ARG A CA 1
ATOM 800 C C . ARG A 1 97 ? -0.684 -3.649 -15.544 1.00 69.56 97 ARG A C 1
ATOM 802 O O . ARG A 1 97 ? -1.465 -2.863 -14.952 1.00 69.56 97 ARG A O 1
#

Mean predicted aligned error: 7.01 Å

Radius of gyration: 14.07 Å; Cα contacts (8 Å, |Δi|>4): 181; chains: 1; bounding box: 44×30×30 Å

Solvent-accessible surface area (backbone atoms only — not comparable to full-atom values): 5556 Å² total; per-residue (Å²): 113,74,65,59,54,58,50,52,55,48,54,62,23,45,60,96,85,44,84,42,64,58,34,78,53,86,51,39,36,39,34,54,53,97,81,28,34,39,36,41,39,58,57,94,53,24,39,27,40,29,42,23,80,41,85,95,53,54,52,69,76,41,80,78,49,75,35,79,41,74,46,75,48,74,57,90,69,35,41,35,41,42,38,24,49,84,94,46,78,46,78,48,79,44,74,66,118

pLDDT: mean 82.86, std 15.41, range [44.97, 97.12]

Nearest PDB structures (foldseek):
  9dta-assembly1_A  TM=4.666E-01  e=1.144E+00  Homo sapiens
  5n4m-assembly1_A  TM=4.235E-01  e=2.799E+00  Homo sapiens
  1bwy-assembly1_A  TM=4.489E-01  e=3.454E+00  Bos taurus
  7fyd-assembly1_A  TM=3.710E-01  e=4.737E+00  Homo sapiens
  5n4q-assembly1_A  TM=3.110E-01  e=5.262E+00  Homo sapiens